Protein AF-A0A3D5A2D7-F1 (afdb_monomer_lite)

Structure (mmCIF, N/CA/C/O backbone):
data_AF-A0A3D5A2D7-F1
#
_entry.id   AF-A0A3D5A2D7-F1
#
loop_
_atom_site.group_PDB
_atom_site.id
_atom_site.type_symbol
_atom_site.label_atom_id
_atom_site.label_alt_id
_atom_site.label_comp_id
_atom_site.label_asym_id
_atom_site.label_entity_id
_atom_site.label_seq_id
_atom_site.pdbx_PDB_ins_code
_atom_site.Cartn_x
_atom_site.Cartn_y
_atom_site.Cartn_z
_atom_site.occupancy
_atom_site.B_iso_or_equiv
_atom_site.auth_seq_id
_atom_site.auth_comp_id
_atom_site.auth_asym_id
_atom_site.auth_atom_id
_atom_site.pdbx_PDB_model_num
ATOM 1 N N . MET A 1 1 ? 10.320 5.080 -21.891 1.00 81.19 1 MET A N 1
ATOM 2 C CA . MET A 1 1 ? 9.260 5.399 -20.907 1.00 81.19 1 MET A CA 1
ATOM 3 C C . MET A 1 1 ? 7.851 5.170 -21.461 1.00 81.19 1 MET A C 1
ATOM 5 O O . MET A 1 1 ? 7.223 4.215 -21.030 1.00 81.19 1 MET A O 1
ATOM 9 N N . ALA A 1 2 ? 7.363 5.930 -22.456 1.00 83.81 2 ALA A N 1
ATOM 10 C CA . ALA A 1 2 ? 5.969 5.816 -22.937 1.00 83.81 2 ALA A CA 1
ATOM 11 C C . ALA A 1 2 ? 5.538 4.401 -23.391 1.00 83.81 2 ALA A C 1
ATOM 13 O O . ALA A 1 2 ? 4.444 3.952 -23.062 1.00 83.81 2 ALA A O 1
ATOM 14 N N . ARG A 1 3 ? 6.408 3.661 -24.095 1.00 90.94 3 ARG A N 1
ATOM 15 C CA . ARG A 1 3 ? 6.128 2.268 -24.489 1.00 90.94 3 ARG A CA 1
ATOM 16 C C . ARG A 1 3 ? 6.012 1.328 -23.284 1.00 90.94 3 ARG A C 1
ATOM 18 O O . ARG A 1 3 ? 5.024 0.610 -23.190 1.00 90.94 3 ARG A O 1
ATOM 25 N N . ALA A 1 4 ? 6.963 1.373 -22.352 1.00 88.75 4 ALA A N 1
ATOM 26 C CA . ALA A 1 4 ? 6.923 0.568 -21.130 1.00 88.75 4 ALA A CA 1
ATOM 27 C C . ALA A 1 4 ? 5.657 0.825 -20.300 1.00 88.75 4 ALA A C 1
ATOM 29 O O . ALA A 1 4 ? 5.039 -0.113 -19.804 1.00 88.75 4 ALA A O 1
ATOM 30 N N . TYR A 1 5 ? 5.224 2.084 -20.214 1.00 89.31 5 TYR A N 1
ATOM 31 C CA . TYR A 1 5 ? 3.971 2.452 -19.558 1.00 89.31 5 TYR A CA 1
ATOM 32 C C . TYR A 1 5 ? 2.755 1.790 -20.225 1.00 89.31 5 TYR A C 1
ATOM 34 O O . TYR A 1 5 ? 1.917 1.197 -19.550 1.00 89.31 5 TYR A O 1
ATOM 42 N N . LEU A 1 6 ? 2.677 1.817 -21.559 1.00 93.56 6 LEU A N 1
ATOM 43 C CA . LEU A 1 6 ? 1.608 1.136 -22.299 1.00 93.56 6 LEU A CA 1
ATOM 44 C C . LEU A 1 6 ? 1.640 -0.386 -22.105 1.00 93.56 6 LEU A C 1
ATOM 46 O O . LEU A 1 6 ? 0.584 -1.005 -21.981 1.00 93.56 6 LEU A O 1
ATOM 50 N N . LEU A 1 7 ? 2.831 -0.988 -22.077 1.00 93.19 7 LEU A N 1
ATOM 51 C CA . LEU A 1 7 ? 3.007 -2.422 -21.831 1.00 93.19 7 LEU A CA 1
ATOM 52 C C . LEU A 1 7 ? 2.529 -2.808 -20.429 1.00 93.19 7 LEU A C 1
ATOM 54 O O . LEU A 1 7 ? 1.758 -3.756 -20.290 1.00 93.19 7 LEU A O 1
ATOM 58 N N . TYR A 1 8 ? 2.881 -2.012 -19.415 1.00 92.75 8 TYR A N 1
ATOM 59 C CA . TYR A 1 8 ? 2.376 -2.174 -18.053 1.00 92.75 8 TYR A CA 1
ATOM 60 C C . TYR A 1 8 ? 0.839 -2.163 -18.004 1.00 92.75 8 TYR A C 1
ATOM 62 O O . TYR A 1 8 ? 0.234 -3.076 -17.441 1.00 92.75 8 TYR A O 1
ATOM 70 N N . TRP A 1 9 ? 0.187 -1.193 -18.653 1.00 93.19 9 TRP A N 1
ATOM 71 C CA . TRP A 1 9 ? -1.282 -1.121 -18.697 1.00 93.19 9 TRP A CA 1
ATOM 72 C C . TRP A 1 9 ? -1.932 -2.290 -19.436 1.00 93.19 9 TRP A C 1
ATOM 74 O O . TRP A 1 9 ? -3.005 -2.751 -19.046 1.00 93.19 9 TRP A O 1
ATOM 84 N N . LYS A 1 10 ? -1.268 -2.810 -20.471 1.00 96.00 10 LYS A N 1
ATOM 85 C CA . LYS A 1 10 ? -1.678 -4.035 -21.174 1.00 96.00 10 LYS A CA 1
ATOM 86 C C . LYS A 1 10 ? -1.376 -5.314 -20.388 1.00 96.00 10 LYS A C 1
ATOM 88 O O . LYS A 1 10 ? -1.712 -6.394 -20.864 1.00 96.00 10 LYS A O 1
ATOM 93 N N . ARG A 1 11 ? -0.786 -5.194 -19.193 1.00 94.75 11 ARG A N 1
ATOM 94 C CA . ARG A 1 11 ? -0.326 -6.299 -18.339 1.00 94.75 11 ARG A CA 1
ATOM 95 C C . ARG A 1 11 ? 0.766 -7.155 -18.977 1.00 94.75 11 ARG A C 1
ATOM 97 O O . ARG A 1 11 ? 1.021 -8.269 -18.524 1.00 94.75 11 ARG A O 1
ATOM 104 N N . ASP A 1 12 ? 1.448 -6.623 -19.987 1.00 96.81 12 ASP A N 1
ATOM 105 C CA . ASP A 1 12 ? 2.661 -7.223 -20.534 1.00 96.81 12 ASP A CA 1
ATOM 106 C C . ASP A 1 12 ? 3.855 -6.812 -19.665 1.00 96.81 12 ASP A C 1
ATOM 108 O O . ASP A 1 12 ? 4.703 -5.993 -20.031 1.00 96.81 12 ASP A O 1
ATOM 112 N N . TYR A 1 13 ? 3.859 -7.328 -18.436 1.00 97.06 13 TYR A N 1
ATOM 113 C CA . TYR A 1 13 ? 4.837 -6.942 -17.426 1.00 97.06 13 TYR A CA 1
ATOM 114 C C . TYR A 1 13 ? 6.245 -7.403 -17.791 1.00 97.06 13 TYR A C 1
ATOM 116 O O . TYR A 1 13 ? 7.201 -6.685 -17.520 1.00 97.06 13 TYR A O 1
ATOM 124 N N . ALA A 1 14 ? 6.382 -8.559 -18.445 1.00 96.75 14 ALA A N 1
ATOM 125 C CA . ALA A 1 14 ? 7.679 -9.069 -18.875 1.00 96.75 14 ALA A CA 1
ATOM 126 C C . ALA A 1 14 ? 8.340 -8.119 -19.884 1.00 96.75 14 ALA A C 1
ATOM 128 O O . ALA A 1 14 ? 9.503 -7.747 -19.707 1.00 96.75 14 ALA A O 1
ATOM 129 N N . GLN A 1 15 ? 7.593 -7.667 -20.899 1.00 96.38 15 GLN A N 1
ATOM 130 C CA . GLN A 1 15 ? 8.134 -6.724 -21.871 1.00 96.38 15 GLN A CA 1
ATOM 131 C C . GLN A 1 15 ? 8.316 -5.325 -21.269 1.00 96.38 15 GLN A C 1
ATOM 133 O O . GLN A 1 15 ? 9.311 -4.668 -21.566 1.00 96.38 15 GLN A O 1
ATOM 138 N N . ALA A 1 16 ? 7.418 -4.881 -20.382 1.00 96.62 16 ALA A N 1
ATOM 139 C CA . ALA A 1 16 ? 7.583 -3.614 -19.668 1.00 96.62 16 ALA A CA 1
ATOM 140 C C . ALA A 1 16 ? 8.871 -3.591 -18.825 1.00 96.62 16 ALA A C 1
ATOM 142 O O . ALA A 1 16 ? 9.620 -2.619 -18.889 1.00 96.62 16 ALA A O 1
ATOM 143 N N . ILE A 1 17 ? 9.153 -4.665 -18.076 1.00 97.62 17 ILE A N 1
ATOM 144 C CA . ILE A 1 17 ? 10.383 -4.816 -17.284 1.00 97.62 17 ILE A CA 1
ATOM 145 C C . ILE A 1 17 ? 11.607 -4.754 -18.197 1.00 97.62 17 ILE A C 1
ATOM 147 O O . ILE A 1 17 ? 12.534 -4.002 -17.905 1.00 97.62 17 ILE A O 1
ATOM 151 N N . ASN A 1 18 ? 11.601 -5.494 -19.310 1.00 96.44 18 ASN A N 1
ATOM 152 C CA . ASN A 1 18 ? 12.717 -5.492 -20.254 1.00 96.44 18 ASN A CA 1
ATOM 153 C C . ASN A 1 18 ? 12.985 -4.086 -20.822 1.00 96.44 18 ASN A C 1
ATOM 155 O O . ASN A 1 18 ? 14.123 -3.618 -20.791 1.00 96.44 18 ASN A O 1
ATOM 159 N N . ASP A 1 19 ? 11.932 -3.385 -21.250 1.00 96.00 19 ASP A N 1
ATOM 160 C CA . ASP A 1 19 ? 12.030 -2.019 -21.769 1.00 96.00 19 ASP A CA 1
ATOM 161 C C . ASP A 1 19 ? 12.558 -1.028 -20.712 1.00 96.00 19 ASP A C 1
ATOM 163 O O . ASP A 1 19 ? 13.282 -0.095 -21.058 1.00 96.00 19 ASP A O 1
ATOM 167 N N . LEU A 1 20 ? 12.199 -1.205 -19.435 1.00 96.19 20 LEU A N 1
ATOM 168 C CA . LEU A 1 20 ? 12.628 -0.334 -18.332 1.00 96.19 20 LEU A CA 1
ATOM 169 C C . LEU A 1 20 ? 14.064 -0.619 -17.883 1.00 96.19 20 LEU A C 1
ATOM 171 O O . LEU A 1 20 ? 14.814 0.316 -17.618 1.00 96.19 20 LEU A O 1
ATOM 175 N N . GLN A 1 21 ? 14.471 -1.887 -17.839 1.00 95.31 21 GLN A N 1
ATOM 176 C CA . GLN A 1 21 ? 15.851 -2.278 -17.533 1.00 95.31 21 GLN A CA 1
ATOM 177 C C . GLN A 1 21 ? 16.831 -1.885 -18.646 1.00 95.31 21 GLN A C 1
ATOM 179 O O . GLN A 1 21 ? 18.005 -1.652 -18.370 1.00 95.31 21 GLN A O 1
ATOM 184 N N . GLY A 1 22 ? 16.356 -1.800 -19.892 1.00 93.94 22 GLY A N 1
ATOM 185 C CA . GLY A 1 22 ? 17.139 -1.346 -21.042 1.00 93.94 22 GLY A CA 1
ATOM 186 C C . GLY A 1 22 ? 17.260 0.176 -21.173 1.00 93.94 22 GLY A C 1
ATOM 187 O O . GLY A 1 22 ? 17.830 0.652 -22.156 1.00 93.94 22 GLY A O 1
ATOM 188 N N . LEU A 1 23 ? 16.707 0.958 -20.237 1.00 93.31 23 LEU A N 1
ATOM 189 C CA . LEU A 1 23 ? 16.817 2.413 -20.278 1.00 93.31 23 LEU A CA 1
ATOM 190 C C . LEU A 1 23 ? 18.265 2.876 -20.035 1.00 93.31 23 LEU A C 1
ATOM 192 O O . LEU A 1 23 ? 18.985 2.276 -19.236 1.00 93.31 23 LEU A O 1
ATOM 196 N N . PRO A 1 24 ? 18.692 3.992 -20.656 1.00 94.19 24 PRO A N 1
ATOM 197 C CA . PRO A 1 24 ? 19.950 4.641 -20.301 1.00 94.19 24 PRO A CA 1
ATOM 198 C C . PRO A 1 24 ? 19.981 5.002 -18.812 1.00 94.19 24 PRO A C 1
ATOM 200 O O . PRO A 1 24 ? 18.959 5.416 -18.266 1.00 94.19 24 PRO A O 1
ATOM 203 N N . THR A 1 25 ? 21.153 4.933 -18.174 1.00 89.81 25 THR A N 1
ATOM 204 C CA . THR A 1 25 ? 21.318 5.152 -16.724 1.00 89.81 25 THR A CA 1
ATOM 205 C C . THR A 1 25 ? 20.679 6.448 -16.222 1.00 89.81 25 THR A C 1
ATOM 207 O O . THR A 1 25 ? 20.053 6.449 -15.168 1.00 89.81 25 THR A O 1
ATOM 210 N N . SER A 1 26 ? 20.785 7.542 -16.982 1.00 88.56 26 SER A N 1
ATOM 211 C CA . SER A 1 26 ? 20.181 8.832 -16.620 1.00 88.56 26 SER A CA 1
ATOM 212 C C . SER A 1 26 ? 18.652 8.798 -16.573 1.00 88.56 26 SER A C 1
ATOM 214 O O . SER A 1 26 ? 18.061 9.508 -15.772 1.00 88.56 26 SER A O 1
ATOM 216 N N . VAL A 1 27 ? 18.017 7.970 -17.407 1.00 89.44 27 VAL A N 1
ATOM 217 C CA . VAL A 1 27 ? 16.558 7.794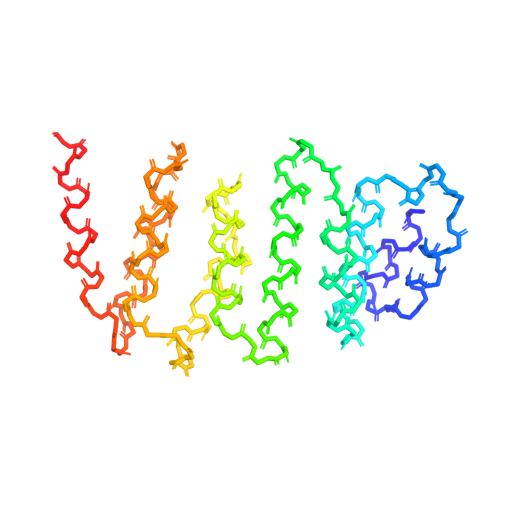 -17.445 1.00 89.44 27 VAL A CA 1
ATOM 218 C C . VAL A 1 27 ? 16.121 6.719 -16.454 1.00 89.44 27 VAL A C 1
ATOM 220 O O . VAL A 1 27 ? 15.068 6.845 -15.852 1.00 89.44 27 VAL A O 1
ATOM 223 N N . ALA A 1 28 ? 16.922 5.673 -16.247 1.00 88.56 28 ALA A N 1
ATOM 224 C CA . ALA A 1 28 ? 16.643 4.652 -15.238 1.00 88.56 28 ALA A CA 1
ATOM 225 C C . ALA A 1 28 ? 16.714 5.205 -13.800 1.00 88.56 28 ALA A C 1
ATOM 227 O O . ALA A 1 28 ? 16.048 4.681 -12.913 1.00 88.56 28 ALA A O 1
ATOM 228 N N . ALA A 1 29 ? 17.509 6.259 -13.580 1.00 86.94 29 ALA A N 1
ATOM 229 C CA . ALA A 1 29 ? 17.598 6.974 -12.308 1.00 86.94 29 ALA A CA 1
ATOM 230 C C . ALA A 1 29 ? 16.420 7.934 -12.054 1.00 86.94 29 ALA A C 1
ATOM 232 O O . ALA A 1 29 ? 16.301 8.460 -10.948 1.00 86.94 29 ALA A O 1
ATOM 233 N N . ASP A 1 30 ? 15.566 8.175 -13.054 1.00 92.94 30 ASP A N 1
ATOM 234 C CA . ASP A 1 30 ? 14.353 8.966 -12.881 1.00 92.94 30 ASP A CA 1
ATOM 235 C C . ASP A 1 30 ? 13.389 8.249 -11.911 1.00 92.94 30 ASP A C 1
ATOM 237 O O . ASP A 1 30 ? 13.095 7.061 -12.109 1.00 92.94 30 ASP A O 1
ATOM 241 N N . PRO A 1 31 ? 12.888 8.927 -10.861 1.00 94.75 31 PRO A N 1
ATOM 242 C CA . PRO A 1 31 ? 12.048 8.287 -9.856 1.00 94.75 31 PRO A CA 1
ATOM 243 C C . PRO A 1 31 ? 10.774 7.653 -10.417 1.00 94.75 31 PRO A C 1
ATOM 245 O O . PRO A 1 31 ? 10.365 6.594 -9.938 1.00 94.75 31 PRO A O 1
ATOM 248 N N . ASP A 1 32 ? 10.171 8.244 -11.451 1.00 93.69 32 ASP A N 1
ATOM 249 C CA . ASP A 1 32 ? 8.952 7.709 -12.055 1.00 93.69 32 ASP A CA 1
ATOM 250 C C . ASP A 1 32 ? 9.258 6.482 -12.923 1.00 93.69 32 ASP A C 1
ATOM 252 O O . ASP A 1 32 ? 8.479 5.523 -12.934 1.00 93.69 32 ASP A O 1
ATOM 256 N N . ALA A 1 33 ? 10.414 6.455 -13.597 1.00 94.88 33 ALA A N 1
ATOM 257 C CA . ALA A 1 33 ? 10.886 5.273 -14.324 1.00 94.88 33 ALA A CA 1
ATOM 258 C C . ALA A 1 33 ? 11.128 4.092 -13.378 1.00 94.88 33 ALA A C 1
ATOM 260 O O . ALA A 1 33 ? 10.663 2.973 -13.628 1.00 94.88 33 ALA A O 1
ATOM 261 N N . ALA A 1 34 ? 11.837 4.350 -12.279 1.00 95.88 34 ALA A N 1
ATOM 262 C CA . ALA A 1 34 ? 12.155 3.347 -11.275 1.00 95.88 34 ALA A CA 1
ATOM 263 C C . ALA A 1 34 ? 10.892 2.861 -10.541 1.00 95.88 34 ALA A C 1
ATOM 265 O O . ALA A 1 34 ? 10.722 1.656 -10.329 1.00 95.88 34 ALA A O 1
ATOM 266 N N . LEU A 1 35 ? 9.953 3.762 -10.236 1.00 97.12 35 LEU A N 1
ATOM 267 C CA . LEU A 1 35 ? 8.663 3.394 -9.658 1.00 97.12 35 LEU A CA 1
ATOM 268 C C . LEU A 1 35 ? 7.824 2.552 -10.630 1.00 97.12 35 LEU A C 1
ATOM 270 O O . LEU A 1 35 ? 7.257 1.535 -10.225 1.00 97.12 35 LEU A O 1
ATOM 274 N N . LEU A 1 36 ? 7.770 2.911 -11.917 1.00 97.12 36 LEU A N 1
ATOM 275 C CA . LEU A 1 36 ? 7.077 2.112 -12.933 1.00 97.12 36 LEU A CA 1
ATOM 276 C C . LEU A 1 36 ? 7.684 0.706 -13.062 1.00 97.12 36 LEU A C 1
ATOM 278 O O . LEU A 1 36 ? 6.944 -0.265 -13.234 1.00 97.12 36 LEU A O 1
ATOM 282 N N . LEU A 1 37 ? 9.006 0.571 -12.923 1.00 97.38 37 LEU A N 1
ATOM 283 C CA . LEU A 1 37 ? 9.672 -0.734 -12.890 1.00 97.38 37 LEU A CA 1
ATOM 284 C C . LEU A 1 37 ? 9.255 -1.547 -11.659 1.00 97.38 37 LEU A C 1
ATOM 286 O O . LEU A 1 37 ? 8.954 -2.735 -11.785 1.00 97.38 37 LEU A O 1
ATOM 290 N N . ALA A 1 38 ? 9.163 -0.915 -10.487 1.00 97.88 38 ALA A N 1
ATOM 291 C CA . ALA A 1 38 ? 8.680 -1.566 -9.272 1.00 97.88 38 ALA A CA 1
ATOM 292 C C . ALA A 1 38 ? 7.230 -2.071 -9.427 1.00 97.88 38 ALA A C 1
ATOM 294 O O . ALA A 1 38 ? 6.927 -3.214 -9.071 1.00 97.88 38 ALA A O 1
ATOM 295 N N . TRP A 1 39 ? 6.352 -1.268 -10.039 1.00 97.62 39 TRP A N 1
ATOM 296 C CA . TRP A 1 39 ? 4.984 -1.673 -10.386 1.00 97.62 39 TRP A CA 1
ATOM 297 C C . TRP A 1 39 ? 4.943 -2.826 -11.390 1.00 97.62 39 TRP A C 1
ATOM 299 O O . TRP A 1 39 ? 4.138 -3.747 -11.237 1.00 97.62 39 TRP A O 1
ATOM 309 N N . ALA A 1 40 ? 5.810 -2.813 -12.403 1.00 98.06 40 ALA A N 1
ATOM 310 C CA . ALA A 1 40 ? 5.884 -3.896 -13.376 1.00 98.06 40 ALA A CA 1
ATOM 311 C C . ALA A 1 40 ? 6.343 -5.212 -12.724 1.00 98.06 40 ALA A C 1
ATOM 313 O O . ALA A 1 40 ? 5.738 -6.254 -12.975 1.00 98.06 40 ALA A O 1
ATOM 314 N N . TYR A 1 41 ? 7.330 -5.174 -11.820 1.00 98.56 41 TYR A N 1
ATOM 315 C CA . TYR A 1 41 ? 7.707 -6.348 -11.025 1.00 98.56 41 TYR A CA 1
ATOM 316 C C . TYR A 1 41 ? 6.566 -6.856 -10.148 1.00 98.56 41 TYR A C 1
ATOM 318 O O . TYR A 1 41 ? 6.351 -8.067 -10.079 1.00 98.56 41 TYR A O 1
ATOM 326 N N . LEU A 1 42 ? 5.820 -5.950 -9.508 1.00 98.31 42 LEU A N 1
ATOM 327 C CA . LEU A 1 42 ? 4.659 -6.314 -8.700 1.00 98.31 42 LEU A CA 1
ATOM 328 C C . LEU A 1 42 ? 3.606 -7.034 -9.555 1.00 98.31 42 LEU A C 1
ATOM 330 O O . LEU A 1 42 ? 3.136 -8.104 -9.171 1.00 98.31 42 LEU A O 1
ATOM 334 N N . GLY A 1 43 ? 3.285 -6.483 -10.730 1.00 97.44 43 GLY A N 1
ATOM 335 C CA . GLY A 1 43 ? 2.351 -7.080 -11.687 1.00 97.44 43 GLY A CA 1
ATOM 336 C C . GLY A 1 43 ? 2.813 -8.441 -12.217 1.00 97.44 43 GLY A C 1
ATOM 337 O O . GLY A 1 43 ? 1.997 -9.345 -12.389 1.00 97.44 43 GLY A O 1
ATOM 338 N N . ALA A 1 44 ? 4.122 -8.621 -12.403 1.00 97.69 44 ALA A N 1
ATOM 339 C CA . ALA A 1 44 ? 4.730 -9.892 -12.796 1.00 97.69 44 ALA A CA 1
ATOM 340 C C . ALA A 1 44 ? 4.794 -10.935 -11.660 1.00 97.69 44 ALA A C 1
ATOM 342 O O . ALA A 1 44 ? 5.255 -12.052 -11.886 1.00 97.69 44 ALA A O 1
ATOM 343 N N . GLY A 1 45 ? 4.384 -10.585 -10.436 1.00 97.69 45 GLY A N 1
ATOM 344 C CA . GLY A 1 45 ? 4.480 -11.465 -9.270 1.00 97.69 45 GLY A CA 1
ATOM 345 C C . GLY A 1 45 ? 5.884 -11.562 -8.661 1.00 97.69 45 GLY A C 1
ATOM 346 O O . GLY A 1 45 ? 6.108 -12.366 -7.757 1.00 97.69 45 GLY A O 1
ATOM 347 N N . ASN A 1 46 ? 6.840 -10.746 -9.115 1.00 98.06 46 ASN A N 1
ATOM 348 C CA . ASN A 1 46 ? 8.188 -10.699 -8.555 1.00 98.06 46 ASN A CA 1
ATOM 349 C C . ASN A 1 46 ? 8.238 -9.731 -7.363 1.00 98.06 46 ASN A C 1
ATOM 351 O O . ASN A 1 46 ? 8.767 -8.623 -7.445 1.00 98.06 46 ASN A O 1
ATOM 355 N N . TYR A 1 47 ? 7.648 -10.149 -6.244 1.00 98.00 47 TYR A N 1
ATOM 356 C CA . TYR A 1 47 ? 7.441 -9.293 -5.070 1.00 98.00 47 TYR A CA 1
ATOM 357 C C . TYR A 1 47 ? 8.744 -8.839 -4.401 1.00 98.00 47 TYR A C 1
ATOM 359 O O . TYR A 1 47 ? 8.823 -7.716 -3.904 1.00 98.00 47 TYR A O 1
ATOM 367 N N . VAL A 1 48 ? 9.782 -9.680 -4.429 1.00 97.12 48 VAL A N 1
ATOM 368 C CA . VAL A 1 48 ? 11.102 -9.340 -3.878 1.00 97.12 48 VAL A CA 1
ATOM 369 C C . VAL A 1 48 ? 11.730 -8.204 -4.682 1.00 97.12 48 VAL A C 1
ATOM 371 O O . VAL A 1 48 ? 12.132 -7.197 -4.099 1.00 97.12 48 VAL A O 1
ATOM 374 N N . ALA A 1 49 ? 11.756 -8.325 -6.016 1.00 97.38 49 ALA A N 1
ATOM 375 C CA . ALA A 1 49 ? 12.273 -7.265 -6.877 1.00 97.38 49 ALA A CA 1
ATOM 376 C C . ALA A 1 49 ? 11.410 -6.002 -6.788 1.00 97.38 49 ALA A C 1
ATOM 378 O O . ALA A 1 49 ? 11.956 -4.914 -6.669 1.00 97.38 49 ALA A O 1
ATOM 379 N N . ALA A 1 50 ? 10.080 -6.138 -6.751 1.00 98.00 50 ALA A N 1
ATOM 380 C CA . ALA A 1 50 ? 9.169 -5.006 -6.607 1.00 98.00 50 ALA A CA 1
ATOM 381 C C . ALA A 1 50 ? 9.480 -4.175 -5.355 1.00 98.00 50 ALA A C 1
ATOM 383 O O . ALA A 1 50 ? 9.674 -2.964 -5.450 1.00 98.00 50 ALA A O 1
ATOM 384 N N . LYS A 1 51 ? 9.592 -4.829 -4.190 1.00 96.12 51 LYS A N 1
ATOM 385 C CA . LYS A 1 51 ? 9.910 -4.159 -2.921 1.00 96.12 51 LYS A CA 1
ATOM 386 C C . LYS A 1 51 ? 11.310 -3.536 -2.949 1.00 96.12 51 LYS A C 1
ATOM 388 O O . LYS A 1 51 ? 11.466 -2.388 -2.545 1.00 96.12 51 LYS A O 1
ATOM 393 N N . ALA A 1 52 ? 12.313 -4.260 -3.451 1.00 95.62 52 ALA A N 1
ATOM 394 C CA . ALA A 1 52 ? 13.687 -3.762 -3.534 1.00 95.62 52 ALA A CA 1
ATOM 395 C C . ALA A 1 52 ? 13.813 -2.547 -4.469 1.00 95.62 52 ALA A C 1
ATOM 397 O O . ALA A 1 52 ? 14.427 -1.548 -4.098 1.00 95.62 52 ALA A O 1
ATOM 398 N N . THR A 1 53 ? 13.201 -2.606 -5.655 1.00 96.19 53 THR A N 1
ATOM 399 C CA . THR A 1 53 ? 13.193 -1.495 -6.611 1.00 96.19 53 THR A CA 1
ATOM 400 C C . THR A 1 53 ? 12.444 -0.294 -6.049 1.00 96.19 53 THR A C 1
ATOM 402 O O . THR A 1 53 ? 12.966 0.810 -6.144 1.00 96.19 53 THR A O 1
ATOM 405 N N . ALA A 1 54 ? 11.286 -0.495 -5.408 1.00 95.75 54 ALA A N 1
ATOM 406 C CA . ALA A 1 54 ? 10.522 0.594 -4.800 1.00 95.75 54 ALA A CA 1
ATOM 407 C C . ALA A 1 54 ? 11.352 1.370 -3.762 1.00 95.75 54 ALA A C 1
ATOM 409 O O . ALA A 1 54 ? 11.405 2.592 -3.823 1.00 95.75 54 ALA A O 1
ATOM 410 N N . TYR A 1 55 ? 12.062 0.691 -2.856 1.00 92.19 55 TYR A N 1
ATOM 411 C CA . TYR A 1 55 ? 12.910 1.376 -1.869 1.00 92.19 55 TYR A CA 1
ATOM 412 C C . TYR A 1 55 ? 14.121 2.100 -2.455 1.00 92.19 55 TYR A C 1
ATOM 414 O O . TYR A 1 55 ? 14.656 3.001 -1.813 1.00 92.19 55 TYR A O 1
ATOM 422 N N . GLY A 1 56 ? 14.574 1.702 -3.644 1.00 91.62 56 GLY A N 1
ATOM 423 C CA . GLY A 1 56 ? 15.633 2.413 -4.355 1.00 91.62 56 GLY A CA 1
ATOM 424 C C . GLY A 1 56 ? 15.182 3.764 -4.915 1.00 91.62 56 GLY A C 1
ATOM 425 O O . GLY A 1 56 ? 16.027 4.569 -5.298 1.00 91.62 56 GLY A O 1
ATOM 426 N N . VAL A 1 57 ? 13.872 4.027 -4.967 1.00 94.31 57 VAL A N 1
ATOM 427 C CA . VAL A 1 57 ? 13.314 5.282 -5.472 1.00 94.31 57 VAL A CA 1
ATOM 428 C C . VAL A 1 57 ? 13.415 6.364 -4.399 1.00 94.31 57 VAL A C 1
ATOM 430 O O . VAL A 1 57 ? 12.804 6.268 -3.335 1.00 94.31 57 VAL A O 1
ATOM 433 N N . ILE A 1 58 ? 14.145 7.434 -4.708 1.00 91.62 58 ILE A N 1
ATOM 434 C CA . ILE A 1 58 ? 14.253 8.626 -3.863 1.00 91.62 58 ILE A CA 1
ATOM 435 C C . ILE A 1 58 ? 13.577 9.781 -4.602 1.00 91.62 58 ILE A C 1
ATOM 437 O O . ILE A 1 58 ? 14.055 10.212 -5.648 1.00 91.62 58 ILE A O 1
ATOM 441 N N . SER A 1 59 ? 12.464 10.281 -4.064 1.00 91.44 59 SER A N 1
ATOM 442 C CA . SER A 1 59 ? 11.730 11.423 -4.616 1.00 91.44 59 SER A CA 1
ATOM 443 C C . SER A 1 59 ? 11.179 12.298 -3.496 1.00 91.44 59 SER A C 1
ATOM 445 O O . SER A 1 59 ? 10.751 11.781 -2.464 1.00 91.44 59 SER A O 1
ATOM 447 N N . SER A 1 60 ? 11.179 13.617 -3.705 1.00 88.31 60 SER A N 1
ATOM 448 C CA . SER A 1 60 ? 10.448 14.574 -2.863 1.00 88.31 60 SER A CA 1
ATOM 449 C C . SER A 1 60 ? 9.015 14.808 -3.349 1.00 88.31 60 SER A C 1
ATOM 451 O O . SER A 1 60 ? 8.272 15.547 -2.706 1.00 88.31 60 SER A O 1
ATOM 453 N N . ASP A 1 61 ? 8.630 14.226 -4.489 1.00 93.38 61 ASP A N 1
ATOM 454 C CA . ASP A 1 61 ? 7.255 14.268 -4.967 1.00 93.38 61 ASP A CA 1
ATOM 455 C C . ASP A 1 61 ? 6.373 13.319 -4.146 1.00 93.38 61 ASP A C 1
ATOM 457 O O . ASP A 1 61 ? 6.656 12.125 -4.005 1.00 93.38 61 ASP A O 1
ATOM 461 N N . ILE A 1 62 ? 5.278 13.865 -3.621 1.00 90.81 62 ILE A N 1
ATOM 462 C CA . ILE A 1 62 ? 4.347 13.147 -2.749 1.00 90.81 62 ILE A CA 1
ATOM 463 C C . ILE A 1 62 ? 3.692 11.966 -3.477 1.00 90.81 62 ILE A C 1
ATOM 465 O O . ILE A 1 62 ? 3.458 10.920 -2.867 1.00 90.81 62 ILE A O 1
ATOM 469 N N . VAL A 1 63 ? 3.375 12.104 -4.768 1.00 92.50 63 VAL A N 1
ATOM 470 C CA . VAL A 1 63 ? 2.714 11.050 -5.548 1.00 92.50 63 VAL A CA 1
ATOM 471 C C . VAL A 1 63 ? 3.670 9.884 -5.767 1.00 92.50 63 VAL A C 1
ATOM 473 O O . VAL A 1 63 ? 3.287 8.739 -5.503 1.00 92.50 63 VAL A O 1
ATOM 476 N N . THR A 1 64 ? 4.911 10.158 -6.168 1.00 94.38 64 THR A N 1
ATOM 477 C CA . THR A 1 64 ? 5.945 9.130 -6.337 1.00 94.38 64 THR A CA 1
ATOM 478 C C . THR A 1 64 ? 6.270 8.463 -4.998 1.00 94.38 64 THR A C 1
ATOM 480 O O . THR A 1 64 ? 6.253 7.235 -4.907 1.00 94.38 64 THR A O 1
ATOM 483 N N . GLN A 1 65 ? 6.491 9.238 -3.929 1.00 93.88 65 GLN A N 1
ATOM 484 C CA . GLN A 1 65 ? 6.815 8.696 -2.604 1.00 93.88 65 GLN A CA 1
ATOM 485 C C . GLN A 1 65 ? 5.686 7.815 -2.049 1.00 93.88 65 GLN A C 1
ATOM 487 O O . GLN A 1 65 ? 5.929 6.733 -1.513 1.00 93.88 65 GLN A O 1
ATOM 492 N N . ARG A 1 66 ? 4.430 8.232 -2.223 1.00 95.25 66 ARG A N 1
ATOM 493 C CA . ARG A 1 66 ? 3.268 7.412 -1.871 1.00 95.25 66 ARG A CA 1
ATOM 494 C C . ARG A 1 66 ? 3.225 6.118 -2.683 1.00 95.25 66 ARG A C 1
ATOM 496 O O . ARG A 1 66 ? 3.020 5.054 -2.103 1.00 95.25 66 ARG A O 1
ATOM 503 N N . GLY A 1 67 ? 3.467 6.194 -3.993 1.00 96.69 67 GLY A N 1
ATOM 504 C CA . GLY A 1 67 ? 3.519 5.026 -4.874 1.00 96.69 67 GLY A CA 1
ATOM 505 C C . GLY A 1 67 ? 4.582 4.005 -4.457 1.00 96.69 67 GLY A C 1
ATOM 506 O O . GLY A 1 67 ? 4.320 2.804 -4.485 1.00 96.69 67 GLY A O 1
ATOM 507 N N . VAL A 1 68 ? 5.748 4.460 -3.991 1.00 97.44 68 VAL A N 1
ATOM 508 C CA . VAL A 1 68 ? 6.803 3.591 -3.437 1.00 97.44 68 VAL A CA 1
ATOM 509 C C . VAL A 1 68 ? 6.275 2.752 -2.274 1.00 97.44 68 VAL A C 1
ATOM 511 O O . VAL A 1 68 ? 6.425 1.526 -2.263 1.00 97.44 68 VAL A O 1
ATOM 514 N N . TYR A 1 69 ? 5.613 3.396 -1.313 1.00 97.50 69 TYR A N 1
ATOM 515 C CA . TYR A 1 69 ? 5.045 2.707 -0.158 1.00 97.50 69 TYR A CA 1
ATOM 516 C C . TYR A 1 69 ? 3.874 1.789 -0.542 1.00 97.50 69 TYR A C 1
ATOM 518 O O . TYR A 1 69 ? 3.754 0.693 0.003 1.00 97.50 69 TYR A O 1
ATOM 526 N N . GLU A 1 70 ? 3.052 2.171 -1.522 1.00 98.00 70 GLU A N 1
ATOM 527 C CA . GLU A 1 70 ? 1.970 1.326 -2.046 1.00 98.00 70 GLU A CA 1
ATOM 528 C C . GLU A 1 70 ? 2.490 0.037 -2.702 1.00 98.00 70 GLU A C 1
ATOM 530 O O . GLU A 1 70 ? 1.925 -1.038 -2.467 1.00 98.00 70 GLU A O 1
ATOM 535 N N . VAL A 1 71 ? 3.566 0.116 -3.494 1.00 98.25 71 VAL A N 1
ATOM 536 C CA . VAL A 1 71 ? 4.209 -1.067 -4.094 1.00 98.25 71 VAL A CA 1
ATOM 537 C C . VAL A 1 71 ? 4.802 -1.955 -3.010 1.00 98.25 71 VAL A C 1
ATOM 539 O O . VAL A 1 71 ? 4.554 -3.162 -3.001 1.00 98.25 71 VAL A O 1
ATOM 542 N N . ALA A 1 72 ? 5.553 -1.369 -2.075 1.00 98.00 72 ALA A N 1
ATOM 543 C CA . ALA A 1 72 ? 6.182 -2.114 -0.992 1.00 98.00 72 ALA A CA 1
ATOM 544 C C . ALA A 1 72 ? 5.146 -2.814 -0.095 1.00 98.00 72 ALA A C 1
ATOM 546 O O . ALA A 1 72 ? 5.348 -3.975 0.267 1.00 98.00 72 ALA A O 1
ATOM 547 N N . GLY A 1 73 ? 4.020 -2.156 0.205 1.00 98.06 73 GLY A N 1
ATOM 548 C CA . GLY A 1 73 ? 2.927 -2.730 0.992 1.00 98.06 73 GLY A CA 1
ATOM 549 C C . GLY A 1 73 ? 2.236 -3.892 0.287 1.00 98.06 73 GLY A C 1
ATOM 550 O O . GLY A 1 73 ? 2.065 -4.960 0.876 1.00 98.06 73 GLY A O 1
ATOM 551 N N . GLN A 1 74 ? 1.921 -3.741 -1.003 1.00 98.50 74 GLN A N 1
ATOM 552 C CA . GLN A 1 74 ? 1.342 -4.833 -1.791 1.00 98.50 74 GLN A CA 1
ATOM 553 C C . GLN A 1 74 ? 2.308 -6.009 -1.943 1.00 98.50 74 GLN A C 1
ATOM 555 O O . GLN A 1 74 ? 1.901 -7.159 -1.780 1.00 98.50 74 GLN A O 1
ATOM 560 N N . ALA A 1 75 ? 3.587 -5.743 -2.211 1.00 98.31 75 ALA A N 1
ATOM 561 C CA . ALA A 1 75 ? 4.603 -6.783 -2.296 1.00 98.31 75 ALA A CA 1
ATOM 562 C C . ALA A 1 75 ? 4.750 -7.530 -0.961 1.00 98.31 75 ALA A C 1
ATOM 564 O O . ALA A 1 75 ? 4.719 -8.759 -0.948 1.00 98.31 75 ALA A O 1
ATOM 565 N N . ALA A 1 76 ? 4.856 -6.812 0.164 1.00 98.12 76 ALA A N 1
ATOM 566 C CA . ALA A 1 76 ? 4.934 -7.407 1.500 1.00 98.12 76 ALA A CA 1
ATOM 567 C C . ALA A 1 76 ? 3.718 -8.295 1.793 1.00 98.12 76 ALA A C 1
ATOM 569 O O . ALA A 1 76 ? 3.877 -9.450 2.189 1.00 98.12 76 ALA A O 1
ATOM 570 N N . MET A 1 77 ? 2.516 -7.810 1.475 1.00 97.38 77 MET A N 1
ATOM 571 C CA . MET A 1 77 ? 1.283 -8.570 1.656 1.00 97.38 77 MET A CA 1
ATOM 572 C C . MET A 1 77 ? 1.293 -9.873 0.846 1.00 97.38 77 MET A C 1
ATOM 574 O O . MET A 1 77 ? 0.936 -10.930 1.365 1.00 97.38 77 MET A O 1
ATOM 578 N N . ARG A 1 78 ? 1.742 -9.825 -0.414 1.00 97.19 78 ARG A N 1
ATOM 579 C CA . ARG A 1 78 ? 1.845 -11.007 -1.287 1.00 97.19 78 ARG A CA 1
ATOM 580 C C . ARG A 1 78 ? 2.929 -11.992 -0.852 1.00 97.19 78 ARG A C 1
ATOM 582 O O . ARG A 1 78 ? 2.811 -13.176 -1.150 1.00 97.19 78 ARG A O 1
ATOM 589 N N . MET A 1 79 ? 3.942 -11.524 -0.129 1.00 97.00 79 MET A N 1
ATOM 590 C CA . MET A 1 79 ? 4.966 -12.362 0.504 1.00 97.00 79 MET A CA 1
ATOM 591 C C . MET A 1 79 ? 4.531 -12.929 1.868 1.00 97.00 79 MET A C 1
ATOM 593 O O . MET A 1 79 ? 5.290 -13.678 2.473 1.00 97.00 79 MET A O 1
ATOM 597 N N . GLY A 1 80 ? 3.332 -12.592 2.359 1.00 96.75 80 GLY A N 1
ATOM 598 C CA . GLY A 1 80 ? 2.830 -13.030 3.667 1.00 96.75 80 GLY A CA 1
ATOM 599 C C . GLY A 1 80 ? 3.320 -12.191 4.855 1.00 96.75 80 GLY A C 1
ATOM 600 O O . GLY A 1 80 ? 3.008 -12.515 5.999 1.00 96.75 80 GLY A O 1
ATOM 601 N N . ASP A 1 81 ? 4.042 -11.098 4.605 1.00 97.62 81 ASP A N 1
ATOM 602 C CA . ASP A 1 81 ? 4.508 -10.151 5.622 1.00 97.62 81 ASP A CA 1
ATOM 603 C C . ASP A 1 81 ? 3.399 -9.132 5.940 1.00 97.62 81 ASP A C 1
ATOM 605 O O . ASP A 1 81 ? 3.371 -8.019 5.416 1.00 97.62 81 ASP A O 1
ATOM 609 N N . ALA A 1 82 ? 2.427 -9.553 6.754 1.00 98.06 82 ALA A N 1
ATOM 610 C CA . ALA A 1 82 ? 1.225 -8.773 7.056 1.00 98.06 82 ALA A CA 1
ATOM 611 C C . ALA A 1 82 ? 1.504 -7.486 7.853 1.00 98.06 82 ALA A C 1
ATOM 613 O O . ALA A 1 82 ? 0.946 -6.435 7.541 1.00 98.06 82 ALA A O 1
ATOM 614 N N . GLU A 1 83 ? 2.360 -7.564 8.875 1.00 97.88 83 GLU A N 1
ATOM 615 C CA . GLU A 1 83 ? 2.753 -6.402 9.686 1.00 97.88 83 GLU A CA 1
ATOM 616 C C . GLU A 1 83 ? 3.600 -5.435 8.853 1.00 97.88 83 GLU A C 1
ATOM 618 O O . GLU A 1 83 ? 3.313 -4.240 8.829 1.00 97.88 83 GLU A O 1
ATOM 623 N N . GLY A 1 84 ? 4.555 -5.946 8.066 1.00 97.62 84 GLY A N 1
ATOM 624 C CA . GLY A 1 84 ? 5.298 -5.111 7.132 1.00 97.62 84 GLY A CA 1
ATOM 625 C C . GLY A 1 84 ? 4.382 -4.457 6.099 1.00 97.62 84 GLY A C 1
ATOM 626 O O . GLY A 1 84 ? 4.543 -3.277 5.805 1.00 97.62 84 GLY A O 1
ATOM 627 N N . ALA A 1 85 ? 3.384 -5.165 5.568 1.00 98.38 85 ALA A N 1
ATOM 628 C CA . ALA A 1 85 ? 2.408 -4.575 4.652 1.00 98.38 85 ALA A CA 1
ATOM 629 C C . ALA A 1 85 ? 1.611 -3.435 5.300 1.00 98.38 85 ALA A C 1
ATOM 631 O O . ALA A 1 85 ? 1.468 -2.370 4.696 1.00 98.38 85 ALA A O 1
ATOM 632 N N . LEU A 1 86 ? 1.137 -3.638 6.534 1.00 98.56 86 LEU A N 1
ATOM 633 C CA . LEU A 1 86 ? 0.440 -2.612 7.307 1.00 98.56 86 LEU A CA 1
ATOM 634 C C . LEU A 1 86 ? 1.313 -1.364 7.488 1.00 98.56 86 LEU A C 1
ATOM 636 O O . LEU A 1 86 ? 0.842 -0.258 7.224 1.00 98.56 86 LEU A O 1
ATOM 640 N N . ASP A 1 87 ? 2.577 -1.539 7.874 1.00 97.94 87 ASP A N 1
ATOM 641 C CA . ASP A 1 87 ? 3.521 -0.434 8.060 1.00 97.94 87 ASP A CA 1
ATOM 642 C C . ASP A 1 87 ? 3.679 0.387 6.771 1.00 97.94 87 ASP A C 1
ATOM 644 O O . ASP A 1 87 ? 3.570 1.614 6.793 1.00 97.94 87 ASP A O 1
ATOM 648 N N . HIS A 1 88 ? 3.841 -0.276 5.623 1.00 98.00 88 HIS A N 1
ATOM 649 C CA . HIS A 1 88 ? 3.966 0.394 4.326 1.00 98.00 88 HIS A CA 1
ATOM 650 C C . HIS A 1 88 ? 2.699 1.126 3.903 1.00 98.00 88 HIS A C 1
ATOM 652 O O . HIS A 1 88 ? 2.774 2.271 3.463 1.00 98.00 88 HIS A O 1
ATOM 658 N N . PHE A 1 89 ? 1.526 0.512 4.054 1.00 98.38 89 PHE A N 1
ATOM 659 C CA . PHE A 1 89 ? 0.279 1.203 3.739 1.00 98.38 89 PHE A CA 1
ATOM 660 C C . PHE A 1 89 ? 0.063 2.418 4.648 1.00 98.38 89 PHE A C 1
ATOM 662 O O . PHE A 1 89 ? -0.397 3.461 4.187 1.00 98.38 89 PHE A O 1
AT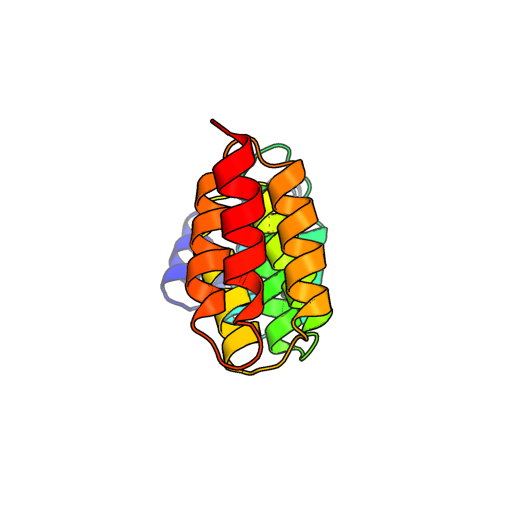OM 669 N N . CYS A 1 90 ? 0.460 2.346 5.917 1.00 97.19 90 CYS A N 1
ATOM 670 C CA . CYS A 1 90 ? 0.412 3.507 6.798 1.00 97.19 90 CYS A CA 1
ATOM 671 C C . CYS A 1 90 ? 1.424 4.594 6.404 1.00 97.19 90 CYS A C 1
ATOM 673 O O . CYS A 1 90 ? 1.065 5.768 6.442 1.00 97.19 90 CYS A O 1
ATOM 675 N N . LEU A 1 91 ? 2.628 4.245 5.937 1.00 95.50 91 LEU A N 1
ATOM 676 C CA . LEU A 1 91 ? 3.557 5.220 5.346 1.00 95.50 91 LEU A CA 1
ATOM 677 C C . LEU A 1 91 ? 2.981 5.876 4.081 1.00 95.50 91 LEU A C 1
ATOM 679 O O . LEU A 1 91 ? 3.109 7.087 3.915 1.00 95.50 91 LEU A O 1
ATOM 683 N N . ALA A 1 92 ? 2.283 5.117 3.229 1.00 9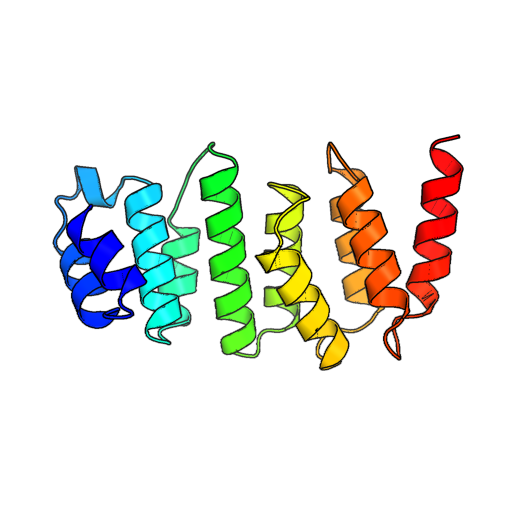5.94 92 ALA A N 1
ATOM 684 C CA . ALA A 1 92 ? 1.589 5.665 2.063 1.00 95.94 92 ALA A CA 1
ATOM 685 C C . ALA A 1 92 ? 0.496 6.671 2.465 1.00 95.94 92 ALA A C 1
ATOM 687 O O . ALA A 1 92 ? 0.393 7.736 1.857 1.00 95.94 92 ALA A O 1
ATOM 688 N N . LEU A 1 93 ? -0.282 6.376 3.513 1.00 95.31 93 LEU A N 1
ATOM 689 C CA . LEU A 1 93 ? -1.270 7.317 4.054 1.00 95.31 93 LEU A CA 1
ATOM 690 C C . LEU A 1 93 ? -0.620 8.548 4.701 1.00 95.31 93 LEU A C 1
ATOM 692 O O . LEU A 1 93 ? -1.178 9.636 4.609 1.00 95.31 93 LEU A O 1
ATOM 696 N N . SER A 1 94 ? 0.552 8.411 5.322 1.00 93.00 94 SER A N 1
ATOM 697 C CA . SER A 1 94 ? 1.299 9.562 5.848 1.00 93.00 94 SER A CA 1
ATOM 698 C C . SER A 1 94 ? 1.838 10.456 4.730 1.00 93.00 94 SER A C 1
ATOM 700 O O . SER A 1 94 ? 1.789 11.672 4.859 1.00 93.00 94 SER A O 1
ATOM 702 N N . ALA A 1 95 ? 2.309 9.873 3.621 1.00 90.12 95 ALA A N 1
ATOM 703 C CA . ALA A 1 95 ? 2.730 10.632 2.442 1.00 90.12 95 ALA A CA 1
ATOM 704 C C . ALA A 1 95 ? 1.532 11.302 1.745 1.00 90.12 95 ALA A C 1
ATOM 706 O O . ALA A 1 95 ? 1.625 12.436 1.290 1.00 90.12 95 ALA A O 1
ATOM 707 N N . GLY A 1 96 ? 0.380 10.629 1.687 1.00 87.50 96 GLY A N 1
ATOM 708 C CA . GLY A 1 96 ? -0.869 11.223 1.225 1.00 87.50 96 GLY A CA 1
ATOM 709 C C . GLY A 1 96 ? -2.085 10.472 1.755 1.00 87.50 96 GLY A C 1
ATOM 710 O O . GLY A 1 96 ? -2.377 9.356 1.318 1.00 87.50 96 GLY A O 1
ATOM 711 N N . SER A 1 97 ? -2.851 11.124 2.633 1.00 84.81 97 SER A N 1
ATOM 712 C CA . SER A 1 97 ? -3.924 10.499 3.428 1.00 84.81 97 SER A CA 1
ATOM 713 C C . SER A 1 97 ? -5.086 9.934 2.613 1.00 84.81 97 SER A C 1
ATOM 715 O O . SER A 1 97 ? -5.870 9.134 3.117 1.00 84.81 97 SER A O 1
ATOM 717 N N . ARG A 1 98 ? -5.175 10.287 1.327 1.00 87.88 98 ARG A N 1
ATOM 718 C CA . ARG A 1 98 ? -6.225 9.849 0.395 1.00 87.88 98 ARG A CA 1
ATOM 719 C C . ARG A 1 98 ? -5.804 8.700 -0.530 1.00 87.88 98 ARG A C 1
ATOM 721 O O . ARG A 1 98 ? -6.430 8.504 -1.570 1.00 87.88 98 ARG A O 1
ATOM 728 N N . SER A 1 99 ? -4.762 7.935 -0.191 1.00 93.88 99 SER A N 1
ATOM 729 C CA . SER A 1 99 ? -4.417 6.719 -0.944 1.00 93.88 99 SER A CA 1
ATOM 730 C C . SER A 1 99 ? -5.533 5.672 -0.849 1.00 93.88 99 SER A C 1
ATOM 732 O O . SER A 1 99 ? -5.723 5.037 0.192 1.00 93.88 99 SER A O 1
ATOM 734 N N . ALA A 1 100 ? -6.246 5.448 -1.957 1.00 94.94 100 ALA A N 1
ATOM 735 C CA . ALA A 1 100 ? -7.220 4.362 -2.058 1.00 94.94 100 ALA A CA 1
ATOM 736 C C . ALA A 1 100 ? -6.539 2.989 -1.935 1.00 94.94 100 ALA A C 1
ATOM 738 O O . ALA A 1 100 ? -7.014 2.136 -1.191 1.00 94.94 100 ALA A O 1
ATOM 739 N N . VAL A 1 101 ? -5.383 2.814 -2.587 1.00 96.38 101 VAL A N 1
ATOM 740 C CA . VAL A 1 101 ? -4.607 1.564 -2.569 1.00 96.38 101 VAL A CA 1
ATOM 741 C C . VAL A 1 101 ? -4.197 1.190 -1.146 1.00 96.38 101 VAL A C 1
ATOM 743 O O . VAL A 1 101 ? -4.392 0.050 -0.728 1.00 96.38 101 VAL A O 1
ATOM 746 N N . ALA A 1 102 ? -3.673 2.145 -0.375 1.00 97.44 102 ALA A N 1
ATOM 747 C CA . ALA A 1 102 ? -3.270 1.890 1.000 1.00 97.44 102 ALA A CA 1
ATOM 748 C C . ALA A 1 102 ? -4.468 1.615 1.915 1.00 97.44 102 ALA A C 1
ATOM 750 O O . ALA A 1 102 ? -4.436 0.677 2.712 1.00 97.44 102 ALA A O 1
ATOM 751 N N . ALA A 1 103 ? -5.546 2.393 1.780 1.00 97.69 103 ALA A N 1
ATOM 752 C CA . ALA A 1 103 ? -6.765 2.178 2.550 1.00 97.69 103 ALA A CA 1
ATOM 753 C C . ALA A 1 103 ? -7.371 0.788 2.280 1.00 97.69 103 ALA A C 1
ATOM 755 O O . ALA A 1 103 ? -7.746 0.088 3.223 1.00 97.69 103 ALA A O 1
ATOM 756 N N . ASP A 1 104 ? -7.425 0.362 1.018 1.00 98.25 104 ASP A N 1
ATOM 757 C CA . ASP A 1 104 ? -7.929 -0.956 0.627 1.00 98.25 104 ASP A CA 1
ATOM 758 C C . ASP A 1 104 ? -7.010 -2.089 1.088 1.00 98.25 104 ASP A C 1
ATOM 760 O O . ASP A 1 104 ? -7.502 -3.092 1.607 1.00 98.25 104 ASP A O 1
ATOM 764 N N . GLY A 1 105 ? -5.690 -1.904 1.006 1.00 98.12 105 GLY A N 1
ATOM 765 C CA . GLY A 1 105 ? -4.710 -2.842 1.553 1.00 98.12 105 GLY A CA 1
ATOM 766 C C . GLY A 1 105 ? -4.893 -3.071 3.057 1.00 98.12 105 GLY A C 1
ATOM 767 O O . GLY A 1 105 ? -4.960 -4.212 3.512 1.00 98.12 105 GLY A O 1
ATOM 768 N N . ILE A 1 106 ? -5.078 -2.000 3.836 1.00 98.50 106 ILE A N 1
ATOM 769 C CA . ILE A 1 106 ? -5.345 -2.100 5.281 1.00 98.50 106 ILE A CA 1
ATOM 770 C C . ILE A 1 106 ? -6.687 -2.794 5.548 1.00 98.50 106 ILE A C 1
ATOM 772 O O . ILE A 1 106 ? -6.770 -3.648 6.435 1.00 98.50 106 ILE A O 1
ATOM 776 N N . ARG A 1 107 ? -7.740 -2.470 4.781 1.00 98.38 107 ARG A N 1
ATOM 777 C CA . ARG A 1 107 ? -9.048 -3.144 4.890 1.00 98.38 107 ARG A CA 1
ATOM 778 C C . ARG A 1 107 ? -8.939 -4.637 4.620 1.00 98.38 107 ARG A C 1
ATOM 780 O O . ARG A 1 107 ? -9.557 -5.414 5.341 1.00 98.38 107 ARG A O 1
ATOM 787 N N . GLU A 1 108 ? -8.175 -5.035 3.608 1.00 98.12 108 GLU A N 1
ATOM 788 C CA . GLU A 1 108 ? -7.939 -6.440 3.274 1.00 98.12 108 GLU A CA 1
ATOM 789 C C . GLU A 1 108 ? -7.218 -7.166 4.414 1.00 98.12 108 GLU A C 1
ATOM 791 O O . GLU A 1 108 ? -7.723 -8.177 4.901 1.00 98.12 108 GLU A O 1
ATOM 796 N N . LEU A 1 109 ? -6.114 -6.601 4.920 1.00 98.25 109 LEU A N 1
ATOM 797 C CA . LEU A 1 109 ? -5.376 -7.157 6.060 1.00 98.25 109 LEU A CA 1
ATOM 798 C C . LEU A 1 109 ? -6.279 -7.354 7.287 1.00 98.25 109 LEU A C 1
ATOM 800 O O . LEU A 1 109 ? -6.204 -8.387 7.955 1.00 98.25 109 LEU A O 1
ATOM 804 N N . CYS A 1 110 ? -7.163 -6.391 7.566 1.00 98.12 110 CYS A N 1
ATOM 805 C CA . CYS A 1 110 ? -8.108 -6.487 8.677 1.00 98.12 110 CYS A CA 1
ATOM 806 C C . CYS A 1 110 ? -9.204 -7.530 8.420 1.00 98.12 110 CYS A C 1
ATOM 808 O O . CYS A 1 110 ? -9.510 -8.344 9.290 1.00 98.12 110 CYS A O 1
ATOM 810 N N . ARG A 1 111 ? -9.789 -7.546 7.217 1.00 97.75 111 ARG A N 1
ATOM 811 C CA . ARG A 1 111 ? -10.860 -8.484 6.845 1.00 97.75 111 ARG A CA 1
ATOM 812 C C . ARG A 1 111 ? -10.381 -9.932 6.888 1.00 97.75 111 ARG A C 1
ATOM 814 O O . ARG A 1 111 ? -11.110 -10.797 7.364 1.00 97.75 111 ARG A O 1
ATOM 821 N N . MET A 1 112 ? -9.149 -10.178 6.448 1.00 96.81 112 MET A N 1
ATOM 822 C CA . MET A 1 112 ? -8.490 -11.482 6.532 1.00 96.81 112 MET A CA 1
ATOM 823 C C . MET A 1 112 ? -7.954 -11.802 7.939 1.00 96.81 112 MET A C 1
ATOM 825 O O . MET A 1 112 ? -7.422 -12.889 8.148 1.00 96.81 112 MET A O 1
ATOM 829 N N . ARG A 1 113 ? -8.086 -10.879 8.906 1.00 96.00 113 ARG A N 1
ATOM 830 C CA . ARG A 1 113 ? -7.555 -10.984 10.278 1.00 96.00 113 ARG A CA 1
ATOM 831 C C . ARG A 1 113 ? -6.049 -11.275 10.328 1.00 96.00 113 ARG A C 1
ATOM 833 O O . ARG A 1 113 ? -5.575 -11.981 11.214 1.00 96.00 113 ARG A O 1
ATOM 840 N N . MET A 1 114 ? -5.295 -10.720 9.382 1.00 97.25 114 MET A N 1
ATOM 841 C CA . MET A 1 114 ? -3.845 -10.923 9.270 1.00 97.25 114 MET A CA 1
ATOM 842 C C . MET A 1 114 ? -3.034 -10.026 10.211 1.00 97.25 114 MET A C 1
ATOM 844 O O . MET A 1 114 ? -1.858 -10.288 10.437 1.00 97.25 114 MET A O 1
ATOM 848 N N . VAL A 1 115 ? -3.648 -8.976 10.763 1.00 97.75 115 VAL A N 1
ATOM 849 C CA . VAL A 1 115 ? -3.004 -8.036 11.692 1.00 97.75 115 VAL A CA 1
ATOM 850 C C . VAL A 1 115 ? -3.888 -7.803 12.916 1.00 97.75 115 VAL A C 1
ATOM 852 O O . VAL A 1 115 ? -5.096 -7.635 12.769 1.00 97.75 115 VAL A O 1
ATOM 855 N N . PRO A 1 116 ? -3.357 -7.763 14.143 1.00 97.44 116 PRO A N 1
ATOM 856 C CA . PRO A 1 116 ? -4.173 -7.546 15.328 1.00 97.44 116 PRO A CA 1
ATOM 857 C C . PRO A 1 116 ? -4.650 -6.089 15.425 1.00 97.44 116 PRO A C 1
ATOM 859 O O . PRO A 1 116 ? -3.984 -5.150 14.983 1.00 97.44 116 PRO A O 1
ATOM 862 N N . TYR A 1 117 ? -5.780 -5.879 16.107 1.00 97.12 117 TYR A N 1
ATOM 863 C CA . TYR A 1 117 ? -6.314 -4.544 16.410 1.00 97.12 117 TYR A CA 1
ATOM 864 C C . TYR A 1 117 ? -5.275 -3.596 17.031 1.00 97.12 117 TYR A C 1
ATOM 866 O O . TYR A 1 117 ? -5.266 -2.402 16.731 1.00 97.12 117 TYR A O 1
ATOM 874 N N . SER A 1 118 ? -4.393 -4.105 17.899 1.00 97.56 118 SER A N 1
ATOM 875 C CA . SER A 1 118 ? -3.355 -3.305 18.556 1.00 97.56 118 SER A CA 1
ATOM 876 C C . SER A 1 118 ? -2.385 -2.668 17.559 1.00 97.56 118 SER A C 1
ATOM 878 O O . SER A 1 118 ? -2.079 -1.483 17.714 1.00 97.56 118 SER A O 1
ATOM 880 N N . SER A 1 119 ? -1.950 -3.415 16.539 1.00 97.94 119 SER A N 1
ATOM 881 C CA . SER A 1 119 ? -1.066 -2.924 15.476 1.00 97.94 119 SER A CA 1
ATOM 882 C C . SER A 1 119 ? -1.771 -1.869 14.630 1.00 97.94 119 SER A C 1
ATOM 884 O O . SER A 1 119 ? -1.264 -0.755 14.503 1.00 97.94 119 SER A O 1
ATOM 886 N N . VAL A 1 120 ? -2.996 -2.154 14.170 1.00 98.06 120 VAL A N 1
ATOM 887 C CA . VAL A 1 120 ? -3.803 -1.210 13.373 1.00 98.06 120 VAL A CA 1
ATOM 888 C C . VAL A 1 120 ? -4.041 0.093 14.133 1.00 98.06 120 VAL A C 1
ATOM 890 O O . VAL A 1 120 ? -3.770 1.175 13.619 1.00 98.06 120 VAL A O 1
ATOM 893 N N . ARG A 1 121 ? -4.477 0.016 15.397 1.00 97.81 121 ARG A N 1
ATOM 894 C CA . ARG A 1 121 ? -4.703 1.204 16.231 1.00 97.81 121 ARG A CA 1
ATOM 895 C C . ARG A 1 121 ? -3.426 2.020 16.413 1.00 97.81 121 ARG A C 1
ATOM 897 O O . ARG A 1 121 ? -3.483 3.249 16.353 1.00 97.81 121 ARG A O 1
ATOM 904 N N . ARG A 1 122 ? -2.294 1.360 16.690 1.00 97.56 122 ARG A N 1
ATOM 905 C CA . ARG A 1 122 ? -0.998 2.031 16.869 1.00 97.56 122 ARG A CA 1
ATOM 906 C C . ARG A 1 122 ? -0.623 2.792 15.600 1.00 97.56 122 ARG A C 1
ATOM 908 O O . ARG A 1 122 ? -0.349 3.985 15.693 1.00 97.56 122 ARG A O 1
ATOM 915 N N . GLN A 1 123 ? -0.684 2.127 14.449 1.00 97.62 123 GLN A N 1
ATOM 916 C CA . GLN A 1 123 ? -0.296 2.717 13.173 1.00 97.62 123 GLN A CA 1
ATOM 917 C C . GLN A 1 123 ? -1.227 3.861 12.757 1.00 97.62 123 GLN A C 1
ATOM 919 O O . GLN A 1 123 ? -0.761 4.972 12.526 1.00 97.62 123 GLN A O 1
ATOM 924 N N . LEU A 1 124 ? -2.550 3.666 12.799 1.00 96.81 124 LEU A N 1
ATOM 925 C CA . LEU A 1 124 ? -3.504 4.739 12.485 1.00 96.81 124 LEU A CA 1
ATOM 926 C C . LEU A 1 124 ? -3.378 5.938 13.434 1.00 96.81 124 LEU A C 1
ATOM 928 O O . LEU A 1 124 ? -3.604 7.069 13.020 1.00 96.81 124 LEU A O 1
ATOM 932 N N . THR A 1 125 ? -2.977 5.724 14.693 1.00 96.12 125 THR A N 1
ATOM 933 C CA . THR A 1 125 ? -2.688 6.830 15.623 1.00 96.12 125 THR A CA 1
ATOM 934 C C . THR A 1 125 ? -1.474 7.642 15.187 1.00 96.12 125 THR A C 1
ATOM 936 O O . THR A 1 125 ? -1.498 8.864 15.328 1.00 96.12 125 THR A O 1
ATOM 939 N N . GLN A 1 126 ? -0.431 6.991 14.672 1.00 95.25 126 GLN A N 1
ATOM 940 C CA . GLN A 1 126 ? 0.738 7.690 14.142 1.00 95.25 126 GLN A CA 1
ATOM 941 C C . GLN A 1 126 ? 0.368 8.476 12.884 1.00 95.25 126 GLN A C 1
ATOM 943 O O . GLN A 1 126 ? 0.599 9.680 12.859 1.00 95.25 126 GLN A O 1
ATOM 948 N N . VAL A 1 127 ? -0.291 7.840 11.909 1.00 95.00 127 VAL A N 1
ATOM 949 C CA . VAL A 1 127 ? -0.738 8.517 10.677 1.00 95.00 127 VAL A CA 1
ATOM 950 C C . VAL A 1 127 ? -1.633 9.712 11.012 1.00 95.00 127 VAL A C 1
ATOM 952 O O . VAL A 1 127 ? -1.380 10.813 10.546 1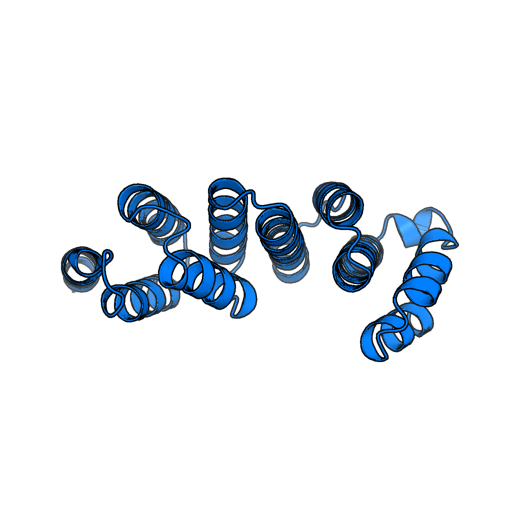.00 95.00 127 VAL A O 1
ATOM 955 N N . TYR A 1 128 ? -2.626 9.534 11.891 1.00 94.69 128 TYR A N 1
ATOM 956 C CA . TYR A 1 128 ? -3.521 10.613 12.323 1.00 94.69 128 TYR A CA 1
ATOM 957 C C . TYR A 1 128 ? -2.770 11.813 12.911 1.00 94.69 128 TYR A C 1
ATOM 959 O O . TYR A 1 128 ? -3.115 12.953 12.630 1.00 94.69 128 TYR A O 1
ATOM 967 N N . ARG A 1 129 ? -1.751 11.568 13.745 1.00 91.81 129 ARG A N 1
ATOM 968 C CA . ARG A 1 129 ? -1.022 12.633 14.451 1.00 91.81 129 ARG A CA 1
ATOM 969 C C . ARG A 1 129 ? -0.201 13.516 13.511 1.00 91.81 129 ARG A C 1
ATOM 971 O O . ARG A 1 129 ? 0.029 14.674 13.845 1.00 91.81 129 ARG A O 1
ATOM 978 N N . TYR A 1 130 ? 0.277 12.951 12.409 1.00 88.38 130 TYR A N 1
ATOM 979 C CA . TYR A 1 130 ? 1.213 13.609 11.498 1.00 88.38 130 TYR A CA 1
ATOM 980 C C . TYR A 1 130 ? 0.609 13.914 10.125 1.00 88.38 130 TYR A C 1
ATOM 982 O O . TYR A 1 130 ? 1.332 14.354 9.240 1.00 88.38 130 TYR A O 1
ATOM 990 N N . SER A 1 131 ? -0.688 13.668 9.931 1.00 87.06 131 SER A N 1
ATOM 991 C CA . SER A 1 131 ? -1.366 13.978 8.677 1.00 87.06 131 SER A CA 1
ATOM 992 C C . SER A 1 131 ? -1.891 15.409 8.681 1.00 87.06 131 SER A C 1
ATOM 994 O O . SER A 1 131 ? -2.545 15.821 9.637 1.00 87.06 131 SER A O 1
ATOM 996 N N . ASP A 1 132 ? -1.661 16.127 7.581 1.00 85.12 132 ASP A N 1
ATOM 997 C CA . ASP A 1 132 ? -2.229 17.463 7.357 1.00 85.12 132 ASP A CA 1
ATOM 998 C C . ASP A 1 132 ? -3.762 17.427 7.215 1.00 85.12 132 ASP A C 1
ATOM 1000 O O . ASP A 1 132 ? -4.451 18.372 7.592 1.00 85.12 132 ASP A O 1
ATOM 1004 N N . ASP A 1 133 ? -4.300 16.320 6.690 1.00 88.50 133 ASP A N 1
ATOM 1005 C CA . ASP A 1 133 ? -5.735 16.048 6.562 1.00 88.50 133 ASP A CA 1
ATOM 1006 C C . ASP A 1 133 ? -6.047 14.698 7.235 1.00 88.50 133 ASP A C 1
ATOM 1008 O O . ASP A 1 133 ? -5.911 13.646 6.594 1.00 88.50 133 ASP A O 1
ATOM 1012 N N . PRO A 1 134 ? -6.432 14.698 8.528 1.00 90.38 134 PRO A N 1
ATOM 1013 C CA . PRO A 1 134 ? -6.708 13.477 9.277 1.00 90.38 134 PRO A CA 1
ATOM 1014 C C . PRO A 1 134 ? -8.082 12.858 8.972 1.00 90.38 134 PRO A C 1
ATOM 1016 O O . PRO A 1 134 ? -8.334 11.718 9.384 1.00 90.38 134 PRO A O 1
ATOM 1019 N N . ASP A 1 135 ? -8.974 13.550 8.255 1.00 92.75 135 ASP A N 1
ATOM 1020 C CA . ASP A 1 135 ? -10.343 13.083 8.008 1.00 92.75 135 ASP A CA 1
ATOM 1021 C C . ASP A 1 135 ? -10.398 11.739 7.261 1.00 92.75 135 ASP A C 1
ATOM 1023 O O . ASP A 1 135 ? -11.119 10.841 7.715 1.00 92.75 135 ASP A O 1
ATOM 1027 N N . PRO A 1 136 ? -9.621 11.509 6.183 1.00 94.31 136 PRO A N 1
ATOM 1028 C CA . PRO A 1 136 ? -9.539 10.203 5.532 1.00 94.31 136 PRO A CA 1
ATOM 1029 C C . PRO A 1 136 ? -9.109 9.074 6.478 1.00 94.31 136 PRO A C 1
ATOM 1031 O O . PRO A 1 136 ? -9.619 7.956 6.382 1.00 94.31 136 PRO A O 1
ATOM 1034 N N . VAL A 1 137 ? -8.215 9.359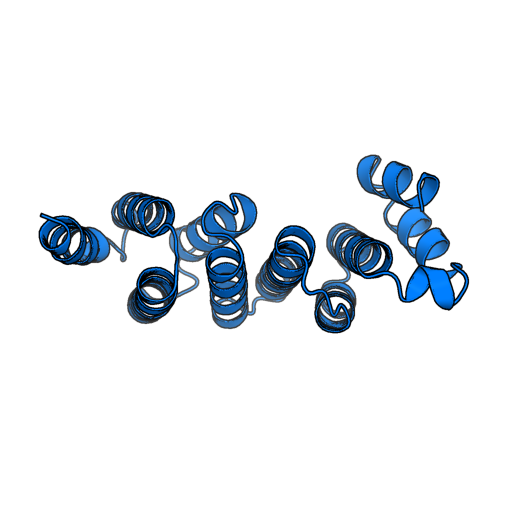 7.432 1.00 95.38 137 VAL A N 1
ATOM 1035 C CA . VAL A 1 137 ? -7.749 8.378 8.427 1.00 95.38 137 VAL A CA 1
ATOM 1036 C C . VAL A 1 137 ? -8.878 8.033 9.398 1.00 95.38 137 VAL A C 1
ATOM 1038 O O . VAL A 1 137 ? -9.100 6.857 9.701 1.00 95.38 137 VAL A O 1
ATOM 1041 N N . LEU A 1 138 ? -9.640 9.036 9.849 1.00 95.88 138 LEU A N 1
ATOM 1042 C CA . LEU A 1 138 ? -10.825 8.822 10.682 1.00 95.88 138 LEU A CA 1
ATOM 1043 C C . LEU A 1 138 ? -11.906 8.034 9.931 1.00 95.88 138 LEU A C 1
ATOM 1045 O O . LEU A 1 138 ? -12.492 7.113 10.501 1.00 95.88 138 LEU A O 1
ATOM 1049 N N . GLN A 1 139 ? -12.158 8.350 8.659 1.00 96.25 139 GLN A N 1
ATOM 1050 C CA . GLN A 1 139 ? -13.114 7.622 7.819 1.00 96.25 139 GLN A CA 1
ATOM 1051 C C . GLN A 1 139 ? -12.695 6.163 7.614 1.00 96.25 139 GLN A C 1
ATOM 1053 O O . GLN A 1 139 ? -13.526 5.262 7.754 1.00 96.25 139 GLN A O 1
ATOM 1058 N N . LEU A 1 140 ? -11.408 5.909 7.350 1.00 97.44 140 LEU A N 1
ATOM 1059 C CA . LEU A 1 140 ? -10.868 4.554 7.277 1.00 97.44 140 LEU A CA 1
ATOM 1060 C C . LEU A 1 140 ? -11.093 3.809 8.597 1.00 97.44 140 LEU A C 1
ATOM 1062 O O . LEU A 1 140 ? -11.655 2.717 8.582 1.00 97.44 140 LEU A O 1
ATOM 1066 N N . ALA A 1 141 ? -10.740 4.411 9.736 1.00 97.56 141 ALA A N 1
ATOM 1067 C CA . ALA A 1 141 ? -10.932 3.800 11.050 1.00 97.56 141 ALA A CA 1
ATOM 1068 C C . ALA A 1 141 ? -12.411 3.495 11.364 1.00 97.56 141 ALA A C 1
ATOM 1070 O O . ALA A 1 141 ? -12.698 2.431 11.915 1.00 97.56 141 ALA A O 1
ATOM 1071 N N . ARG A 1 142 ? -13.356 4.369 10.971 1.00 97.81 142 ARG A N 1
ATOM 1072 C CA . ARG A 1 142 ? -14.808 4.097 11.071 1.00 97.81 142 ARG A CA 1
ATOM 1073 C C . ARG A 1 142 ? -15.226 2.906 10.215 1.00 97.81 142 ARG A C 1
ATOM 1075 O O . ARG A 1 142 ? -16.025 2.091 10.658 1.00 97.81 142 ARG A O 1
ATOM 1082 N N . GLY A 1 143 ? -14.697 2.797 8.998 1.00 97.62 143 GLY A N 1
ATOM 1083 C CA . GLY A 1 143 ? -14.973 1.650 8.132 1.00 97.62 143 GLY A CA 1
ATOM 1084 C C . GLY A 1 143 ? -14.443 0.346 8.731 1.00 97.62 143 GLY A C 1
ATOM 1085 O O . GLY A 1 143 ? -15.149 -0.659 8.764 1.00 97.62 143 GLY A O 1
ATOM 1086 N N . LEU A 1 144 ? -13.222 0.373 9.269 1.00 98.19 144 LEU A N 1
ATOM 1087 C CA . LEU A 1 144 ? -12.606 -0.787 9.912 1.00 98.19 144 LEU A CA 1
ATOM 1088 C C . LEU A 1 144 ? -13.333 -1.207 11.195 1.00 98.19 144 LEU A C 1
ATOM 1090 O O . LEU A 1 144 ? -13.358 -2.395 11.495 1.00 98.19 144 LEU A O 1
ATOM 1094 N N . SER A 1 145 ? -13.968 -0.284 11.928 1.00 98.19 145 SER A N 1
ATOM 1095 C CA . SER A 1 145 ? -14.707 -0.627 13.152 1.00 98.19 145 SER A CA 1
ATOM 1096 C C . SER A 1 145 ? -15.943 -1.497 12.908 1.00 98.19 145 SER A C 1
ATOM 1098 O O . SER A 1 145 ? -16.491 -2.042 13.858 1.00 98.19 145 SER A O 1
ATOM 1100 N N . GLN A 1 146 ? -16.387 -1.637 11.658 1.00 97.62 146 GLN A N 1
ATOM 1101 C CA . GLN A 1 146 ? -17.475 -2.548 11.287 1.00 97.62 146 GLN A CA 1
ATOM 1102 C C . GLN A 1 146 ? -16.992 -3.998 11.105 1.00 97.62 146 GLN A C 1
ATOM 1104 O O . GLN A 1 146 ? -17.802 -4.905 10.922 1.00 97.62 146 GLN A O 1
ATOM 1109 N N . LEU A 1 147 ? -15.676 -4.234 11.129 1.00 97.25 147 LEU A N 1
ATOM 1110 C CA . LEU A 1 147 ? -15.089 -5.562 10.992 1.00 97.25 147 LEU A CA 1
ATOM 1111 C C . LEU A 1 147 ? -14.944 -6.239 12.354 1.00 97.25 147 LEU A C 1
ATOM 1113 O O . LEU A 1 147 ? -14.504 -5.633 13.334 1.00 97.25 147 LEU A O 1
ATOM 1117 N N . SER A 1 148 ? -15.235 -7.540 12.380 1.00 95.56 148 SER A N 1
ATOM 1118 C CA . SER A 1 148 ? -15.107 -8.345 13.591 1.00 95.56 148 SER A CA 1
ATOM 1119 C C . SER A 1 148 ? -13.664 -8.363 14.109 1.00 95.56 148 SER A C 1
ATOM 1121 O O . SER A 1 148 ? -12.754 -8.786 13.390 1.00 95.56 148 SER A O 1
ATOM 1123 N N . GLY A 1 149 ? -13.471 -7.950 15.363 1.00 95.88 149 GLY A N 1
ATOM 1124 C CA . GLY A 1 149 ? -12.167 -7.825 16.022 1.00 95.88 149 GLY A CA 1
ATOM 1125 C C . GLY A 1 149 ? -11.587 -6.405 16.036 1.00 95.88 149 GLY A C 1
ATOM 1126 O O . GLY A 1 149 ? -10.562 -6.189 16.686 1.00 95.88 149 GLY A O 1
ATOM 1127 N N . TYR A 1 150 ? -12.226 -5.437 15.368 1.00 97.88 150 TYR A N 1
ATOM 1128 C CA . TYR A 1 150 ? -11.766 -4.044 15.274 1.00 97.88 150 TYR A CA 1
ATOM 1129 C C . TYR A 1 150 ? -12.797 -3.019 15.766 1.00 97.88 150 TYR A C 1
ATOM 1131 O O . TYR A 1 150 ? -12.569 -1.815 15.658 1.00 97.88 150 TYR A O 1
ATOM 1139 N N . GLU A 1 151 ? -13.890 -3.462 16.381 1.00 97.88 151 GLU A N 1
ATOM 1140 C CA . GLU A 1 151 ? -15.029 -2.646 16.829 1.00 97.88 151 GLU A CA 1
ATOM 1141 C C . GLU A 1 151 ? -14.595 -1.507 17.761 1.00 97.88 151 GLU A C 1
ATOM 1143 O O . GLU A 1 151 ? -15.122 -0.395 17.732 1.00 97.88 151 GLU A O 1
ATOM 1148 N N . ARG A 1 152 ? -13.537 -1.743 18.545 1.00 97.56 152 ARG A N 1
ATOM 1149 C CA . ARG A 1 152 ? -12.944 -0.748 19.451 1.00 97.56 152 ARG A CA 1
ATOM 1150 C C . ARG A 1 152 ? -12.382 0.490 18.734 1.00 97.56 152 ARG A C 1
ATOM 1152 O O . ARG A 1 152 ? -12.159 1.504 19.401 1.00 97.56 152 ARG A O 1
ATOM 1159 N N . LEU A 1 153 ? -12.189 0.450 17.411 1.00 97.56 153 LEU A N 1
ATOM 1160 C CA . LEU A 1 153 ? -11.835 1.632 16.618 1.00 97.56 153 LEU A CA 1
ATOM 1161 C C . LEU A 1 153 ? -12.944 2.693 16.633 1.00 97.56 153 LEU A C 1
ATOM 1163 O O . LEU A 1 153 ? -12.630 3.875 16.549 1.00 97.56 153 LEU A O 1
ATOM 1167 N N . GLU A 1 154 ? -14.213 2.327 16.833 1.00 96.81 154 GLU A N 1
ATOM 1168 C CA . GLU A 1 154 ? -15.307 3.304 16.907 1.00 96.81 154 GLU A CA 1
ATOM 1169 C C . GLU A 1 154 ? -15.101 4.293 18.065 1.00 96.81 154 GLU A C 1
ATOM 1171 O O . GLU A 1 154 ? -15.251 5.507 17.907 1.00 96.81 154 GLU A O 1
ATOM 1176 N N . ARG A 1 155 ? -14.702 3.785 19.238 1.00 95.31 155 ARG A N 1
ATOM 1177 C CA . ARG A 1 155 ? -14.358 4.633 20.387 1.00 95.31 155 ARG A CA 1
ATOM 1178 C C . ARG A 1 155 ? -13.143 5.505 20.079 1.00 95.31 155 ARG A C 1
ATOM 1180 O O . ARG A 1 155 ? -13.188 6.703 20.322 1.00 95.31 155 ARG A O 1
ATOM 1187 N N . TRP A 1 156 ? -12.101 4.923 19.481 1.00 96.06 156 TRP A N 1
ATOM 1188 C CA . TRP A 1 156 ? -10.899 5.659 19.074 1.00 96.06 156 TRP A CA 1
ATOM 1189 C C . TRP A 1 156 ? -11.217 6.831 18.132 1.00 96.06 156 TRP A C 1
ATOM 1191 O O . TRP A 1 156 ? -10.601 7.892 18.269 1.00 96.06 156 TRP A O 1
ATOM 1201 N N . VAL A 1 157 ? -12.180 6.656 17.216 1.00 96.56 157 VAL A N 1
ATOM 1202 C CA . VAL A 1 157 ? -12.642 7.720 16.315 1.00 96.56 157 VAL A CA 1
ATOM 1203 C C . VAL A 1 157 ? -13.420 8.789 17.073 1.00 96.56 157 VAL A C 1
ATOM 1205 O O . VAL A 1 157 ? -13.149 9.970 16.874 1.00 96.56 157 VAL A O 1
ATOM 1208 N N . ARG A 1 158 ? -14.375 8.408 17.932 1.00 94.50 158 ARG A N 1
ATOM 1209 C CA . ARG A 1 158 ? -15.166 9.372 18.720 1.00 94.50 158 ARG A CA 1
ATOM 1210 C C . ARG A 1 158 ? -14.279 10.262 19.585 1.00 94.50 158 ARG A C 1
ATOM 1212 O O . ARG A 1 158 ? -14.449 11.478 19.560 1.00 94.50 158 ARG A O 1
ATOM 1219 N N . ASP A 1 159 ? -13.298 9.663 20.257 1.00 93.44 159 ASP A N 1
ATOM 1220 C CA . ASP A 1 159 ? -12.357 10.376 21.124 1.00 93.44 159 ASP A CA 1
ATOM 1221 C C . ASP A 1 159 ? -11.543 11.437 20.355 1.00 93.44 159 ASP A C 1
ATOM 1223 O O . ASP A 1 159 ? -11.160 12.445 20.933 1.00 93.44 159 ASP A O 1
ATOM 1227 N N . ARG A 1 160 ? -11.288 11.235 19.053 1.00 91.31 160 ARG A N 1
ATOM 1228 C CA . ARG A 1 160 ? -10.526 12.170 18.199 1.00 91.31 160 ARG A CA 1
ATOM 1229 C C . ARG A 1 160 ? -11.394 13.177 17.463 1.00 91.31 160 ARG A C 1
ATOM 1231 O O . ARG A 1 160 ? -11.013 14.334 17.337 1.00 91.31 160 ARG A O 1
ATOM 1238 N N . ALA A 1 161 ? -12.573 12.767 17.011 1.00 81.31 161 ALA A N 1
ATOM 1239 C CA . ALA A 1 161 ? -13.519 13.681 16.382 1.00 81.31 161 ALA A CA 1
ATOM 1240 C C . ALA A 1 161 ? -14.019 14.745 17.378 1.00 81.31 161 ALA A C 1
ATOM 1242 O O . ALA A 1 161 ? -14.232 15.887 16.992 1.00 81.31 161 ALA A O 1
ATOM 1243 N N . GLY A 1 162 ? -14.152 14.390 18.663 1.00 71.12 162 GLY A N 1
ATOM 1244 C CA . GLY A 1 162 ? -14.553 15.322 19.722 1.00 71.12 162 GLY A CA 1
ATOM 124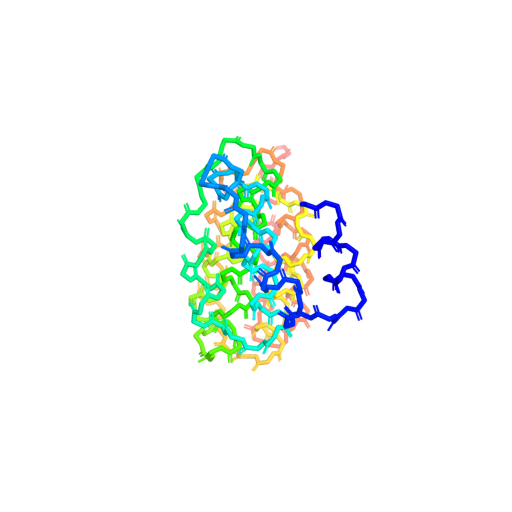5 C C . GLY A 1 162 ? -13.476 16.323 20.156 1.00 71.12 162 GLY A C 1
ATOM 1246 O O . GLY A 1 162 ? -13.806 17.282 20.838 1.00 71.12 162 GLY A O 1
ATOM 1247 N N . THR A 1 163 ? -12.207 16.130 19.775 1.00 60.25 163 THR A N 1
ATOM 1248 C CA . THR A 1 163 ? -11.104 17.061 20.101 1.00 60.25 163 THR A CA 1
ATOM 1249 C C . THR A 1 163 ? -10.896 18.175 19.070 1.00 60.25 163 THR A C 1
ATOM 1251 O O . THR A 1 163 ? -10.019 19.009 19.259 1.00 60.25 163 THR A O 1
ATOM 1254 N N . VAL A 1 164 ? -11.671 18.180 17.979 1.00 52.16 164 VAL A N 1
ATOM 1255 C CA . VAL A 1 164 ? -11.616 19.196 16.906 1.00 52.16 164 VAL A CA 1
ATOM 1256 C C . VAL A 1 164 ? -12.764 20.223 17.043 1.00 52.16 164 VAL A C 1
ATOM 1258 O O . VAL A 1 164 ? -12.964 21.049 16.159 1.00 52.16 164 VAL A O 1
ATOM 1261 N N . GLY A 1 165 ? -13.530 20.165 18.142 1.00 41.22 165 GLY A N 1
ATOM 1262 C CA . GLY A 1 165 ? -14.634 21.080 18.462 1.00 41.22 165 GLY A CA 1
ATOM 1263 C C . GLY A 1 165 ? -14.272 22.121 19.509 1.00 41.22 165 GLY A C 1
ATOM 1264 O O . GLY A 1 165 ? -13.467 21.789 20.408 1.00 41.22 165 GLY A O 1
#

pLDDT: mean 94.22, std 7.18, range [41.22, 98.56]

Sequence (165 aa):
MARAYLLYWKRDYAQAINDLQGLPTSVAADPDAALLLAWAYLGAGNYVAAKATAYGVISSDIVTQRGVYEVAGQAAMRMGDAEGALDHFCLALSAGSRSAVAADGIRELCRMRMVPYSSVRRQLTQVYRYSDDPDPVLQLARGLSQLSGYERLERWVRDRAGTVG

Radius of gyration: 17.2 Å; chains: 1; bounding box: 39×34×46 Å

Secondary structure (DSSP, 8-state):
-HHHHHHHHTT-HHHHHHHHHTS-HHHHTSHHHHHHHHHHHHHTT-HHHHHHHHHT---S-HHHHHHHHHHHHHHHHHTT-HHHHHHHHHHHHHH-TT-HHHHHHHHHHHHTT-S-HHHHHHHHHHHHHH-S--HHHHHHHHHHTTSTT-TTHHHHHHHHHGGG-

Foldseek 3Di:
DVVLVVCVVVLVLVVSLVVLVPDDPVQVLPLVSLLSNLSSCVSVVVLVSSLVSLVSRDDPDLVSVLSSLLSNLSSCVSVLNLLSNLLSLLSSCLSPVPPPSSLVSVLVSLQVVSDALVSNLVSLVVSCVRHPDNVSSLVSLVVSLVHPRSVCSVVVSVVVVVVVD